Protein AF-A0A1Q7BGZ8-F1 (afdb_monomer_lite)

Foldseek 3Di:
DKWKKFWADPVRHGDWIWMWDQDPVGIFIWTQDLVRDTDTDPVVVVCVVPVPTDIGTDDPVVSVVVSVVSVVVSVVD

Sequence (77 aa):
MTRYYVVSDPDNVPLCLLRRVARPDGL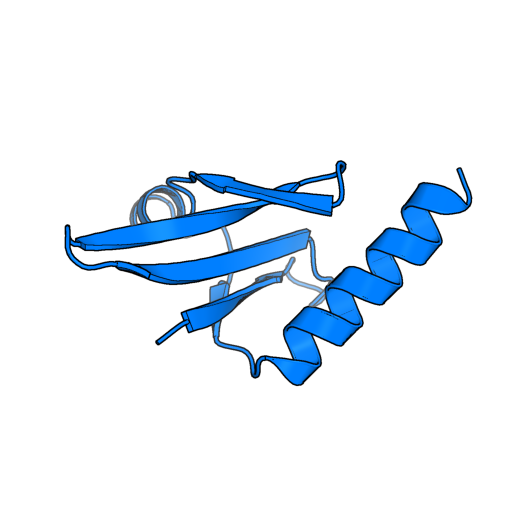VDEALRRDLRWHPTDRFAVNARNGEYEIEEIPAERADAIADRWRAAWLAR

Secondary structure (DSSP, 8-state):
-EEEEEEE-TT--EEEEEEEEEETTEEEEEEE-TTS-EEE--HHHHHHHH--SEEEEE-HHHHHHHHHHHHHHHHT-

Structure (mmCIF, N/CA/C/O backbone):
data_AF-A0A1Q7BGZ8-F1
#
_entry.id   AF-A0A1Q7BGZ8-F1
#
loop_
_atom_site.group_PDB
_atom_site.id
_atom_site.type_symbol
_atom_site.label_atom_id
_atom_site.label_alt_id
_atom_site.label_comp_id
_atom_site.label_asym_id
_atom_site.label_entity_id
_atom_site.label_seq_id
_atom_site.pdbx_PDB_ins_code
_atom_site.Cartn_x
_atom_site.Cartn_y
_atom_site.Cartn_z
_atom_site.occupancy
_atom_site.B_iso_or_equiv
_atom_site.auth_seq_id
_atom_site.auth_comp_id
_atom_site.auth_asym_id
_atom_site.auth_atom_id
_atom_site.pdbx_PDB_model_num
ATOM 1 N N . MET A 1 1 ? -13.798 5.684 3.559 1.00 87.75 1 MET A N 1
ATOM 2 C CA . MET A 1 1 ? -12.832 6.396 2.691 1.00 87.75 1 MET A CA 1
ATOM 3 C C . MET A 1 1 ? -11.547 5.587 2.651 1.00 87.75 1 MET A C 1
ATOM 5 O O . MET A 1 1 ? -11.133 5.111 3.704 1.00 87.75 1 MET A O 1
ATOM 9 N N . THR A 1 2 ? -10.972 5.392 1.465 1.00 95.62 2 THR A N 1
ATOM 10 C CA . THR A 1 2 ? -9.727 4.633 1.270 1.00 95.62 2 THR A CA 1
ATOM 11 C C . THR A 1 2 ? -8.577 5.603 1.051 1.00 95.62 2 THR A C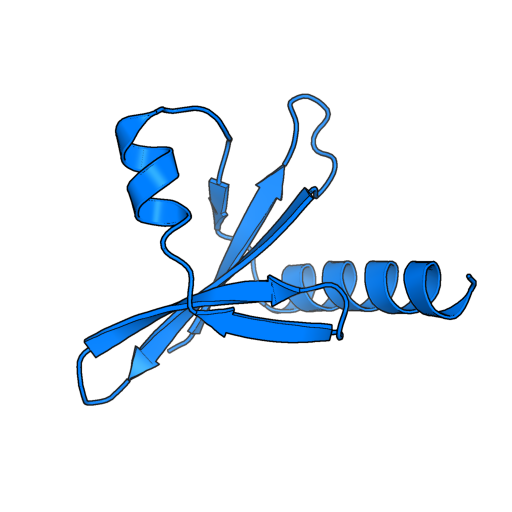 1
ATOM 13 O O . THR A 1 2 ? -8.738 6.566 0.306 1.00 95.62 2 THR A O 1
ATOM 16 N N . ARG A 1 3 ? -7.438 5.356 1.697 1.00 97.81 3 ARG A N 1
ATOM 17 C CA . ARG A 1 3 ? -6.184 6.088 1.470 1.00 97.81 3 ARG A CA 1
ATOM 18 C C . ARG A 1 3 ? -5.141 5.138 0.917 1.00 97.81 3 ARG A C 1
ATOM 20 O O . ARG A 1 3 ? -5.114 3.981 1.337 1.00 97.81 3 ARG A O 1
ATOM 27 N N . TYR A 1 4 ? -4.306 5.618 0.009 1.00 98.19 4 TYR A N 1
ATOM 28 C CA . TYR A 1 4 ? -3.289 4.816 -0.660 1.00 98.19 4 TYR A CA 1
ATOM 29 C C . TYR A 1 4 ? -1.904 5.297 -0.278 1.00 98.19 4 TYR A C 1
ATOM 31 O O . TYR A 1 4 ? -1.690 6.485 -0.057 1.00 98.19 4 TYR A O 1
ATOM 39 N N . TYR A 1 5 ? -0.973 4.359 -0.202 1.00 97.81 5 TYR A N 1
ATOM 40 C CA . TYR A 1 5 ? 0.400 4.635 0.165 1.00 97.81 5 TYR A CA 1
ATOM 41 C C . TYR A 1 5 ? 1.343 3.824 -0.707 1.00 97.81 5 TYR A C 1
ATOM 43 O O . TYR A 1 5 ? 1.018 2.709 -1.130 1.00 97.81 5 TYR A O 1
ATOM 51 N N . VAL A 1 6 ? 2.529 4.366 -0.933 1.00 97.00 6 VAL A N 1
ATOM 52 C CA . VAL A 1 6 ? 3.630 3.651 -1.570 1.00 97.00 6 VAL A CA 1
ATOM 53 C C . VAL A 1 6 ? 4.773 3.506 -0.581 1.00 97.00 6 VAL A C 1
ATOM 55 O O . VAL A 1 6 ? 5.087 4.421 0.175 1.00 97.00 6 VAL A O 1
ATOM 58 N N . VAL A 1 7 ? 5.366 2.320 -0.579 1.00 94.56 7 VAL A N 1
ATOM 59 C CA . VAL A 1 7 ? 6.660 2.065 0.042 1.00 94.56 7 VAL A CA 1
ATOM 60 C C . VAL A 1 7 ? 7.694 2.134 -1.065 1.00 94.56 7 VAL A C 1
ATOM 62 O O . VAL A 1 7 ? 7.572 1.382 -2.039 1.00 94.56 7 VAL A O 1
ATOM 65 N N . SER A 1 8 ? 8.692 2.990 -0.903 1.00 91.94 8 SER A N 1
ATOM 66 C CA . SER A 1 8 ? 9.778 3.156 -1.869 1.00 91.94 8 SER A CA 1
ATOM 67 C C . SER A 1 8 ? 11.123 2.785 -1.247 1.00 91.94 8 SER A C 1
ATOM 69 O O . SER A 1 8 ? 11.280 2.806 -0.025 1.00 91.94 8 SER A O 1
ATOM 71 N N . ASP A 1 9 ? 12.082 2.407 -2.087 1.00 86.94 9 ASP A N 1
ATOM 72 C CA . ASP A 1 9 ? 13.490 2.350 -1.691 1.00 86.94 9 ASP A CA 1
ATOM 73 C C . ASP A 1 9 ? 14.120 3.765 -1.684 1.00 86.94 9 ASP A C 1
ATOM 75 O O . ASP A 1 9 ? 13.454 4.733 -2.070 1.00 86.94 9 ASP A O 1
ATOM 79 N N . PRO A 1 10 ? 15.390 3.919 -1.257 1.00 84.94 10 PRO A N 1
ATOM 80 C CA . PRO A 1 10 ? 16.072 5.216 -1.268 1.00 84.94 10 PRO A CA 1
ATOM 81 C C . PRO A 1 10 ? 16.183 5.889 -2.648 1.00 84.94 10 PRO A C 1
ATOM 83 O O . PRO A 1 10 ? 16.376 7.101 -2.712 1.00 84.94 10 PRO A O 1
ATOM 86 N N . ASP A 1 11 ? 16.030 5.138 -3.743 1.00 87.94 11 ASP A N 1
ATOM 87 C CA . ASP A 1 11 ? 16.059 5.643 -5.120 1.00 87.94 11 ASP A CA 1
ATOM 88 C C . ASP A 1 11 ? 14.648 5.980 -5.651 1.00 87.94 11 ASP A C 1
ATOM 90 O O . ASP A 1 11 ? 14.458 6.223 -6.846 1.00 87.94 11 ASP A O 1
ATOM 94 N N . ASN A 1 12 ? 13.642 6.035 -4.768 1.00 84.75 12 ASN A N 1
ATOM 95 C CA . ASN A 1 12 ? 12.233 6.284 -5.086 1.00 84.75 12 ASN A CA 1
ATOM 96 C C . ASN A 1 12 ? 11.592 5.225 -6.000 1.00 84.75 12 ASN A C 1
ATOM 98 O O . ASN A 1 12 ? 10.602 5.502 -6.688 1.00 84.75 12 ASN A O 1
ATOM 102 N N . VAL A 1 13 ? 12.113 3.996 -6.012 1.00 88.88 13 VAL A N 1
ATOM 103 C CA . VAL A 1 13 ? 11.498 2.889 -6.749 1.00 88.88 13 VAL A CA 1
ATOM 104 C C . VAL A 1 13 ? 10.353 2.304 -5.917 1.00 88.88 13 VAL A C 1
ATOM 106 O O . VAL A 1 13 ? 10.590 1.834 -4.803 1.00 88.88 13 VAL A O 1
ATOM 109 N N . PRO A 1 14 ? 9.108 2.260 -6.439 1.00 91.50 14 PRO A N 1
ATOM 110 C CA . PRO A 1 14 ? 7.990 1.650 -5.727 1.00 91.50 14 PRO A CA 1
ATOM 111 C C . PRO A 1 14 ? 8.234 0.158 -5.467 1.00 91.50 14 PRO A C 1
ATOM 113 O O . PRO A 1 14 ? 8.328 -0.637 -6.406 1.00 91.50 14 PRO A O 1
ATOM 116 N N . LEU A 1 15 ? 8.272 -0.225 -4.193 1.00 90.31 15 LEU A N 1
ATOM 117 C CA . LEU A 1 15 ? 8.451 -1.603 -3.731 1.00 90.31 15 LEU A CA 1
ATOM 118 C C . LEU A 1 15 ? 7.130 -2.267 -3.330 1.00 90.31 15 LEU A C 1
ATOM 120 O O . LEU A 1 15 ? 6.960 -3.476 -3.493 1.00 90.31 15 LEU A O 1
ATOM 124 N N . CYS A 1 16 ? 6.203 -1.498 -2.757 1.00 94.19 16 CYS A N 1
ATOM 125 C CA . CYS A 1 16 ? 4.927 -2.010 -2.263 1.00 94.19 16 CYS A CA 1
ATOM 126 C C . CYS A 1 16 ? 3.843 -0.930 -2.324 1.00 94.19 16 CYS A C 1
ATOM 128 O O . CYS A 1 16 ? 4.112 0.237 -2.058 1.00 94.19 16 CYS A O 1
ATOM 130 N N . LEU A 1 17 ? 2.619 -1.330 -2.669 1.00 97.44 17 LEU A N 1
ATOM 131 C CA . LEU A 1 17 ? 1.435 -0.489 -2.548 1.00 97.44 17 LEU A CA 1
ATOM 132 C C . LEU A 1 17 ? 0.659 -0.941 -1.323 1.00 97.44 17 LEU A C 1
ATOM 134 O O . LEU A 1 17 ? 0.354 -2.128 -1.175 1.00 97.44 17 LEU A O 1
ATOM 138 N N . LEU A 1 18 ? 0.326 0.018 -0.472 1.00 97.81 18 LEU A N 1
ATOM 139 C CA . LEU A 1 18 ? -0.502 -0.179 0.703 1.00 97.81 18 LEU A CA 1
ATOM 140 C C . LEU A 1 18 ? -1.780 0.642 0.560 1.00 97.81 18 LEU A C 1
ATOM 142 O O . LEU A 1 18 ? -1.818 1.662 -0.130 1.00 97.81 18 LEU A O 1
ATOM 146 N N . ARG A 1 19 ? -2.835 0.225 1.247 1.00 98.06 19 ARG A N 1
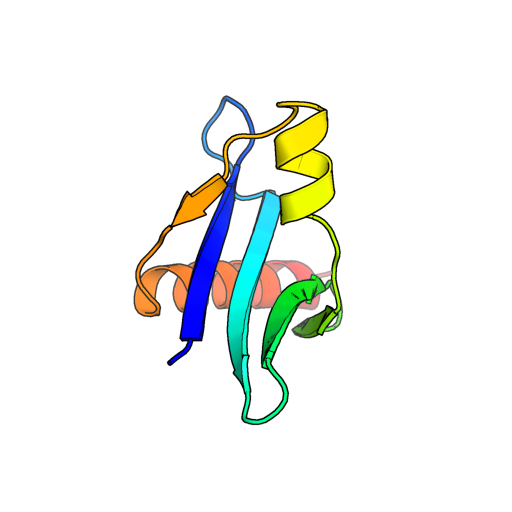ATOM 147 C CA . ARG A 1 19 ? -4.020 1.052 1.437 1.00 98.06 19 ARG A CA 1
ATOM 148 C C . ARG A 1 19 ? -4.574 0.891 2.836 1.00 98.06 19 ARG A C 1
ATOM 150 O O . ARG A 1 19 ? -4.471 -0.176 3.433 1.00 98.06 19 ARG A O 1
ATOM 157 N N . ARG A 1 20 ? -5.209 1.950 3.319 1.00 97.31 20 ARG A N 1
ATOM 158 C CA . ARG A 1 20 ? -5.985 1.956 4.554 1.00 97.31 20 ARG A CA 1
ATOM 159 C C . ARG A 1 20 ? -7.449 2.132 4.204 1.00 97.31 20 ARG A C 1
ATOM 161 O O . ARG A 1 20 ? -7.833 3.143 3.613 1.00 97.31 20 ARG A O 1
ATOM 168 N N . VAL A 1 21 ? -8.261 1.146 4.563 1.00 96.12 21 VAL A N 1
ATOM 169 C CA . VAL A 1 21 ? -9.695 1.112 4.272 1.00 96.12 21 VAL A CA 1
ATOM 170 C C . VAL A 1 21 ? -10.461 1.313 5.571 1.00 96.12 21 VAL A C 1
ATOM 172 O O . VAL A 1 21 ? -10.362 0.501 6.487 1.00 96.12 21 VAL A O 1
ATOM 175 N N . ALA A 1 22 ? -11.248 2.385 5.648 1.00 94.12 22 ALA A N 1
ATOM 176 C CA . ALA A 1 22 ? -12.231 2.533 6.717 1.00 94.12 22 ALA A CA 1
ATOM 177 C C . ALA A 1 22 ? -13.405 1.572 6.482 1.00 94.12 22 ALA A C 1
ATOM 179 O O . ALA A 1 22 ? -14.080 1.664 5.453 1.00 94.12 22 ALA A O 1
ATOM 180 N N . ARG A 1 23 ? -13.640 0.675 7.440 1.00 89.00 23 ARG A N 1
ATOM 181 C CA . ARG A 1 23 ? -14.751 -0.278 7.499 1.00 89.00 23 ARG A CA 1
ATOM 182 C C . ARG A 1 23 ? -15.633 0.015 8.727 1.00 89.00 23 ARG A C 1
ATOM 184 O O . ARG A 1 23 ? -15.194 0.741 9.621 1.00 89.00 23 ARG A O 1
ATOM 191 N N . PRO A 1 24 ? -16.871 -0.511 8.794 1.00 91.19 24 PRO A N 1
ATOM 192 C CA . PRO A 1 24 ? -17.755 -0.292 9.944 1.00 91.19 24 PRO A CA 1
ATOM 193 C C . PRO A 1 24 ? -17.180 -0.779 11.284 1.00 91.19 24 PRO A C 1
ATOM 195 O O . PRO A 1 24 ? -17.490 -0.213 12.325 1.00 91.19 24 PRO A O 1
ATOM 198 N N . ASP A 1 25 ? -16.343 -1.815 11.249 1.00 90.94 25 ASP A N 1
ATOM 199 C CA . ASP A 1 25 ? -15.695 -2.460 12.393 1.00 90.94 25 ASP A CA 1
ATOM 200 C C . ASP A 1 25 ? -14.298 -1.898 12.714 1.00 90.94 25 ASP A C 1
ATOM 202 O O . ASP A 1 25 ? -13.691 -2.292 13.708 1.00 90.94 25 ASP A O 1
ATOM 206 N N . GLY A 1 26 ? -13.786 -0.960 11.909 1.00 90.56 26 GLY A N 1
ATOM 207 C CA . GLY A 1 26 ? -12.498 -0.314 12.148 1.00 90.56 26 GLY A CA 1
ATOM 208 C C . GLY A 1 26 ? -11.714 0.000 10.877 1.00 90.56 26 GLY A C 1
ATOM 209 O O . GLY A 1 26 ? -12.242 0.038 9.768 1.00 90.56 26 GLY A O 1
ATOM 210 N N . LEU A 1 27 ? -10.419 0.263 11.041 1.00 92.94 27 LEU A N 1
ATOM 211 C CA . LEU A 1 27 ? -9.495 0.483 9.930 1.00 92.94 27 LEU A CA 1
ATOM 212 C C . LEU A 1 27 ? -8.766 -0.817 9.612 1.00 92.94 27 LEU A C 1
ATOM 214 O O . LEU A 1 27 ? -8.214 -1.453 10.507 1.00 92.94 27 LEU A O 1
ATOM 218 N N . VAL A 1 28 ? -8.740 -1.179 8.332 1.00 95.31 28 VAL A N 1
ATOM 219 C CA . VAL A 1 28 ? -7.967 -2.320 7.840 1.00 95.31 28 VAL A CA 1
ATOM 220 C C . VAL A 1 28 ? -6.871 -1.808 6.922 1.00 95.31 28 VAL A C 1
ATOM 222 O O . VAL A 1 28 ? -7.142 -1.092 5.955 1.00 95.31 28 VAL A O 1
ATOM 225 N N . ASP A 1 29 ? -5.641 -2.194 7.239 1.00 97.06 29 ASP A N 1
ATOM 226 C CA . ASP A 1 29 ? -4.474 -1.950 6.407 1.00 97.06 29 ASP A CA 1
ATOM 227 C C . ASP A 1 29 ? -4.259 -3.155 5.483 1.00 97.06 29 ASP A C 1
ATOM 229 O O . ASP A 1 29 ? -4.303 -4.314 5.906 1.00 97.06 29 ASP A O 1
ATOM 233 N N . GLU A 1 30 ? -4.047 -2.888 4.198 1.00 98.12 30 GLU A N 1
ATOM 234 C CA . GLU A 1 30 ? -3.901 -3.912 3.167 1.00 98.12 30 GLU A CA 1
ATOM 235 C C . GLU A 1 30 ? -2.698 -3.612 2.268 1.00 98.12 30 GLU A C 1
ATOM 237 O O . GLU A 1 30 ? -2.369 -2.454 2.022 1.00 98.12 30 GLU A O 1
ATOM 242 N N . ALA A 1 31 ? -2.055 -4.657 1.752 1.00 97.38 31 ALA A N 1
ATOM 243 C CA . ALA A 1 31 ? -0.972 -4.579 0.777 1.00 97.38 31 ALA A CA 1
ATOM 244 C C . ALA A 1 31 ? -1.382 -5.251 -0.535 1.00 97.38 31 ALA A C 1
ATOM 246 O O . ALA A 1 31 ? -1.990 -6.327 -0.520 1.00 97.38 31 ALA A O 1
ATOM 247 N N . LEU A 1 32 ? -1.009 -4.650 -1.664 1.00 96.25 32 LEU A N 1
ATOM 248 C CA . LEU A 1 32 ? -1.161 -5.274 -2.974 1.00 96.25 32 LEU A CA 1
ATOM 249 C C . LEU A 1 32 ? -0.087 -6.357 -3.143 1.00 96.25 32 LEU A C 1
ATOM 251 O O . LEU A 1 32 ? 1.108 -6.098 -2.979 1.00 96.25 32 LEU A O 1
ATOM 255 N N . ARG A 1 33 ? -0.506 -7.584 -3.455 1.00 92.38 33 ARG A N 1
ATOM 256 C CA . ARG A 1 33 ? 0.395 -8.730 -3.648 1.00 92.38 33 ARG A CA 1
ATOM 257 C C . ARG A 1 33 ? 0.555 -9.069 -5.134 1.00 92.38 33 ARG A C 1
ATOM 259 O O . ARG A 1 33 ? -0.085 -8.480 -6.002 1.00 92.38 33 ARG A O 1
ATOM 266 N N . ARG A 1 34 ? 1.434 -10.037 -5.428 1.00 88.94 34 ARG A N 1
ATOM 267 C CA . ARG A 1 34 ? 1.745 -10.493 -6.799 1.00 88.94 34 ARG A CA 1
ATOM 268 C C . ARG A 1 34 ? 0.559 -11.088 -7.556 1.00 88.94 34 ARG A C 1
ATOM 270 O O . ARG A 1 34 ? 0.569 -11.104 -8.778 1.00 88.94 34 ARG A O 1
ATOM 277 N N . ASP A 1 35 ? -0.459 -11.546 -6.838 1.00 90.88 35 ASP A N 1
ATOM 278 C CA . ASP A 1 35 ? -1.725 -12.009 -7.408 1.00 90.88 35 ASP A CA 1
ATOM 279 C C . ASP A 1 35 ? -2.660 -10.855 -7.820 1.00 90.88 35 ASP A C 1
ATOM 281 O O . ASP A 1 35 ? -3.804 -11.100 -8.201 1.00 90.88 35 ASP A O 1
ATOM 285 N N . LEU A 1 36 ? -2.184 -9.604 -7.736 1.00 89.25 36 LEU A N 1
ATOM 286 C CA . LEU A 1 36 ? -2.922 -8.374 -8.028 1.00 89.25 36 LEU A CA 1
ATOM 287 C C . LEU A 1 36 ? -4.153 -8.177 -7.132 1.00 89.25 36 LEU A C 1
ATOM 289 O O . LEU A 1 36 ? -5.093 -7.473 -7.506 1.00 89.25 36 LEU A O 1
ATOM 293 N N . ARG A 1 37 ? -4.149 -8.777 -5.936 1.00 94.25 37 ARG A N 1
ATOM 294 C CA . ARG A 1 37 ? -5.197 -8.610 -4.927 1.00 94.25 37 ARG A CA 1
ATOM 295 C C . ARG A 1 37 ? -4.656 -7.901 -3.692 1.00 94.25 37 ARG A C 1
ATOM 297 O O . ARG A 1 37 ? -3.463 -7.938 -3.390 1.00 94.25 37 ARG A O 1
ATOM 304 N N . TRP A 1 38 ? -5.564 -7.236 -2.987 1.00 96.31 38 TRP A N 1
ATOM 305 C CA . TRP A 1 38 ? -5.292 -6.596 -1.707 1.00 96.31 38 TRP A CA 1
ATOM 306 C C . TRP A 1 38 ? -5.463 -7.609 -0.580 1.00 96.31 38 TRP A C 1
ATOM 308 O O . TRP A 1 38 ? -6.492 -8.277 -0.501 1.00 96.31 38 TRP A O 1
ATOM 318 N N . HIS A 1 39 ? -4.462 -7.708 0.290 1.00 96.81 39 HIS A N 1
ATOM 319 C CA . HIS A 1 39 ? -4.452 -8.636 1.422 1.00 96.81 39 HIS A CA 1
ATOM 320 C C . HIS A 1 39 ? -4.160 -7.892 2.723 1.00 96.81 39 HIS A C 1
ATOM 322 O O . HIS A 1 39 ? -3.340 -6.973 2.687 1.00 96.81 39 HIS A O 1
ATOM 328 N N . PRO A 1 40 ? -4.749 -8.296 3.866 1.00 96.19 40 PRO A N 1
ATOM 329 C CA . PRO A 1 40 ? -4.436 -7.706 5.165 1.00 96.19 40 PRO A CA 1
ATOM 330 C C . PRO A 1 40 ? -2.930 -7.660 5.448 1.00 96.19 40 PRO A C 1
ATOM 332 O O . PRO A 1 40 ? -2.177 -8.566 5.073 1.00 96.19 40 PRO A O 1
ATOM 335 N N . THR A 1 41 ? -2.481 -6.596 6.109 1.00 95.81 41 THR A N 1
ATOM 336 C CA . THR A 1 41 ? -1.071 -6.412 6.460 1.00 95.81 41 THR A CA 1
ATOM 337 C C . THR A 1 41 ? -0.897 -5.608 7.743 1.00 95.81 41 THR A C 1
ATOM 339 O O . THR A 1 41 ? -1.732 -4.787 8.103 1.00 95.81 41 THR A O 1
ATOM 342 N N . ASP A 1 42 ? 0.236 -5.811 8.404 1.00 94.19 42 ASP A N 1
ATOM 343 C CA . ASP A 1 42 ? 0.726 -5.058 9.557 1.00 94.19 42 ASP A CA 1
ATOM 344 C C . ASP A 1 42 ? 1.873 -4.093 9.188 1.00 94.19 42 ASP A C 1
ATOM 346 O O . ASP A 1 42 ? 2.529 -3.533 10.069 1.00 94.19 42 ASP A O 1
ATOM 350 N N . ARG A 1 43 ? 2.126 -3.869 7.887 1.00 92.00 43 ARG A N 1
ATOM 351 C CA . ARG A 1 43 ? 3.306 -3.142 7.381 1.00 92.00 43 ARG A CA 1
ATOM 352 C C . ARG A 1 43 ? 3.476 -1.747 7.990 1.00 92.00 43 ARG A C 1
ATOM 354 O O . ARG A 1 43 ? 4.603 -1.368 8.290 1.00 92.00 43 ARG A O 1
ATOM 361 N N . PHE A 1 44 ? 2.388 -1.008 8.222 1.00 92.94 44 PHE A N 1
ATOM 362 C CA . PHE A 1 44 ? 2.448 0.297 8.892 1.00 92.94 44 PHE A CA 1
ATOM 363 C C . PHE A 1 44 ? 2.955 0.186 10.331 1.00 92.94 44 PHE A C 1
ATOM 365 O O . PHE A 1 44 ? 3.811 0.966 10.740 1.00 92.94 44 PHE A O 1
ATOM 372 N N . ALA A 1 45 ? 2.455 -0.791 11.093 1.00 92.12 45 ALA A N 1
ATOM 373 C CA . ALA A 1 45 ? 2.853 -1.003 12.481 1.00 92.12 45 ALA A CA 1
ATOM 374 C C . ALA A 1 45 ? 4.312 -1.469 12.581 1.00 92.12 45 ALA A C 1
ATOM 376 O O . ALA A 1 45 ? 5.047 -1.002 13.450 1.00 92.12 45 ALA A O 1
ATOM 377 N N . VAL A 1 46 ? 4.746 -2.347 11.672 1.00 90.56 46 VAL A N 1
ATOM 378 C CA . VAL A 1 46 ? 6.149 -2.778 11.573 1.00 90.56 46 VAL A CA 1
ATOM 379 C C . VAL A 1 46 ? 7.054 -1.595 11.224 1.00 90.56 46 VAL A C 1
ATOM 381 O O . VAL A 1 46 ? 8.063 -1.382 11.893 1.00 90.56 46 VAL A O 1
ATOM 384 N N . ASN A 1 47 ? 6.676 -0.778 10.236 1.00 89.69 47 ASN A N 1
ATOM 385 C CA . ASN A 1 47 ? 7.484 0.371 9.836 1.00 89.69 47 ASN A CA 1
ATOM 386 C C . ASN A 1 47 ? 7.565 1.444 10.928 1.00 89.69 47 ASN A C 1
ATOM 388 O O . ASN A 1 47 ? 8.633 1.991 11.158 1.00 89.69 47 ASN A O 1
ATOM 392 N N . ALA A 1 48 ? 6.474 1.702 11.654 1.00 89.69 48 ALA A N 1
ATOM 393 C CA . ALA A 1 48 ? 6.478 2.637 12.779 1.00 89.69 48 ALA A CA 1
ATOM 394 C C . ALA A 1 48 ? 7.418 2.205 13.921 1.00 89.69 48 ALA A C 1
ATOM 396 O O . ALA A 1 48 ? 7.918 3.053 14.653 1.00 89.69 48 ALA A O 1
ATOM 397 N N . 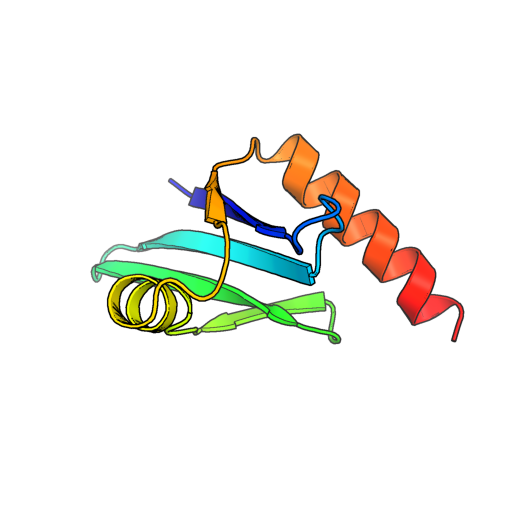ARG A 1 49 ? 7.655 0.895 14.082 1.00 91.19 49 ARG A N 1
ATOM 398 C CA . ARG A 1 49 ? 8.579 0.352 15.091 1.00 91.19 49 ARG A CA 1
ATOM 399 C C . ARG A 1 49 ? 10.038 0.395 14.642 1.00 91.19 49 ARG A C 1
ATOM 401 O O . ARG A 1 49 ? 10.902 0.666 15.467 1.00 91.19 49 ARG A O 1
ATOM 408 N N . ASN A 1 50 ? 10.298 0.114 13.366 1.00 88.69 50 ASN A N 1
ATOM 409 C CA . ASN A 1 50 ? 11.656 -0.122 12.868 1.00 88.69 50 ASN A CA 1
ATOM 410 C C . ASN A 1 50 ? 12.241 1.054 12.071 1.00 88.69 50 ASN A C 1
ATOM 412 O O . ASN A 1 50 ? 13.457 1.147 11.954 1.00 88.69 50 ASN A O 1
ATOM 416 N N . GLY A 1 51 ? 11.401 1.924 11.501 1.00 82.88 51 GLY A N 1
ATOM 417 C CA . GLY A 1 51 ? 11.826 3.036 10.642 1.00 82.88 51 GLY A CA 1
ATOM 418 C C . GLY A 1 51 ? 12.547 2.594 9.365 1.00 82.88 51 GLY A C 1
ATOM 419 O O . GLY A 1 51 ? 13.402 3.318 8.871 1.00 82.88 51 GLY A O 1
ATOM 420 N N . GLU A 1 52 ? 12.256 1.390 8.867 1.00 75.31 52 GLU A N 1
ATOM 421 C CA . GLU A 1 52 ? 13.040 0.735 7.810 1.00 75.31 52 GLU A CA 1
ATOM 422 C C . GLU A 1 52 ? 12.758 1.306 6.409 1.00 75.31 52 GLU A C 1
ATOM 424 O O . GLU A 1 52 ? 13.629 1.259 5.545 1.00 75.31 52 GLU A O 1
ATOM 429 N N . TYR A 1 53 ? 11.561 1.857 6.179 1.00 80.50 53 TYR A N 1
ATOM 430 C CA . TYR A 1 53 ? 11.140 2.360 4.873 1.00 80.50 53 TYR A CA 1
ATOM 431 C C . TYR A 1 53 ? 10.451 3.719 4.958 1.00 80.50 53 TYR A C 1
ATOM 433 O O . TYR A 1 53 ? 9.757 4.037 5.930 1.00 80.50 53 TYR A O 1
ATOM 441 N N . GLU A 1 54 ? 10.550 4.477 3.868 1.00 87.44 54 GLU A N 1
ATOM 442 C CA . GLU A 1 54 ? 9.679 5.618 3.628 1.00 87.44 54 GLU A CA 1
ATOM 443 C C . GLU A 1 54 ? 8.309 5.126 3.142 1.00 87.44 54 GLU A C 1
ATOM 445 O O . GLU A 1 54 ? 8.206 4.297 2.232 1.00 87.44 54 GLU A O 1
ATOM 450 N N . ILE A 1 55 ? 7.250 5.613 3.792 1.00 94.00 55 ILE A N 1
ATOM 451 C CA . ILE A 1 55 ? 5.861 5.346 3.415 1.00 94.00 55 ILE A CA 1
ATOM 452 C C . ILE A 1 55 ? 5.197 6.686 3.113 1.00 94.00 55 ILE A C 1
ATOM 454 O O . ILE A 1 55 ? 4.932 7.469 4.025 1.00 94.00 55 ILE A O 1
ATOM 458 N N . GLU A 1 56 ? 4.910 6.925 1.838 1.00 95.56 56 GLU A N 1
ATOM 459 C CA . GLU A 1 56 ? 4.308 8.163 1.334 1.00 95.56 56 GLU A CA 1
ATOM 460 C C . GLU A 1 56 ? 2.812 7.937 1.071 1.00 95.56 56 GLU A C 1
ATOM 462 O O . GLU A 1 56 ? 2.442 6.948 0.435 1.00 95.56 56 GLU A O 1
ATOM 467 N N . GLU A 1 57 ? 1.940 8.842 1.535 1.00 97.38 57 GLU A N 1
ATOM 468 C CA . GLU A 1 57 ? 0.532 8.868 1.106 1.00 97.38 57 GLU A CA 1
ATOM 469 C C . GLU A 1 57 ? 0.442 9.414 -0.321 1.00 97.38 57 GLU A C 1
ATOM 471 O O . GLU A 1 57 ? 0.982 10.477 -0.618 1.00 97.38 57 GLU A O 1
ATOM 476 N N . ILE A 1 58 ? -0.263 8.705 -1.202 1.00 97.75 58 ILE A N 1
ATOM 477 C CA . ILE A 1 58 ? -0.382 9.062 -2.617 1.00 97.75 58 ILE A CA 1
ATOM 478 C C . ILE A 1 58 ? -1.848 9.170 -3.060 1.00 97.75 58 ILE A C 1
ATOM 480 O O . ILE A 1 58 ? -2.718 8.493 -2.500 1.00 97.75 58 ILE A O 1
ATOM 484 N N . PRO A 1 59 ? -2.140 9.974 -4.102 1.00 97.56 59 PRO A N 1
ATOM 485 C CA . PRO A 1 59 ? -3.452 9.979 -4.742 1.00 97.56 59 PRO A CA 1
ATOM 486 C C . PRO A 1 59 ? -3.820 8.603 -5.310 1.00 97.56 59 PRO A C 1
ATOM 488 O O . PRO A 1 59 ? -2.943 7.818 -5.690 1.00 97.56 59 PRO A O 1
ATOM 491 N N . ALA A 1 60 ? -5.122 8.328 -5.416 1.00 96.94 60 ALA A N 1
ATOM 492 C CA . ALA A 1 60 ? -5.630 7.062 -5.944 1.00 96.94 60 ALA A CA 1
ATOM 493 C C . ALA A 1 60 ? -5.145 6.808 -7.381 1.00 96.94 60 ALA A C 1
ATOM 495 O O . ALA A 1 60 ? -4.702 5.710 -7.698 1.00 96.94 60 ALA A O 1
ATOM 496 N N . GLU A 1 61 ? -5.108 7.853 -8.207 1.00 97.19 61 GLU A N 1
ATOM 497 C CA . GLU A 1 61 ? -4.672 7.797 -9.603 1.00 97.19 61 GLU A CA 1
ATOM 498 C C . GLU A 1 61 ? -3.209 7.344 -9.724 1.00 97.19 61 GLU A C 1
ATOM 500 O O . GLU A 1 61 ? -2.845 6.596 -10.633 1.00 97.19 61 GLU A O 1
ATOM 505 N N . ARG A 1 62 ? -2.354 7.761 -8.779 1.00 96.88 62 ARG A N 1
ATOM 506 C CA . ARG A 1 62 ? -0.946 7.339 -8.730 1.00 96.88 62 ARG A CA 1
ATOM 507 C C . ARG A 1 62 ? -0.822 5.879 -8.293 1.00 96.88 62 ARG A C 1
ATOM 509 O O . ARG A 1 62 ? 0.032 5.168 -8.821 1.00 96.88 62 ARG A O 1
ATOM 516 N N . ALA A 1 63 ? -1.661 5.425 -7.362 1.00 96.88 63 ALA A N 1
ATOM 517 C CA . ALA A 1 63 ? -1.686 4.028 -6.936 1.00 96.88 63 ALA A CA 1
ATOM 518 C C . ALA A 1 63 ? -2.122 3.102 -8.083 1.00 96.88 63 ALA A C 1
ATOM 520 O O . ALA A 1 63 ? -1.476 2.078 -8.318 1.00 96.88 63 ALA A O 1
ATOM 521 N N . ASP A 1 64 ? -3.147 3.502 -8.837 1.00 95.81 64 ASP A N 1
ATOM 522 C CA . ASP A 1 64 ? -3.636 2.764 -10.004 1.00 95.81 64 ASP A CA 1
ATOM 523 C C . ASP A 1 64 ? -2.559 2.659 -11.093 1.00 95.81 64 ASP A C 1
ATOM 525 O O . ASP A 1 64 ? -2.269 1.562 -11.573 1.00 95.81 64 ASP A O 1
ATOM 529 N N . ALA A 1 65 ? -1.866 3.761 -11.405 1.00 95.88 65 ALA A N 1
ATOM 530 C CA . ALA A 1 65 ? -0.775 3.759 -12.382 1.00 95.88 65 ALA A CA 1
ATOM 531 C C . ALA A 1 65 ? 0.382 2.813 -11.996 1.00 95.88 65 ALA A C 1
ATOM 533 O O . ALA A 1 65 ? 0.947 2.123 -12.851 1.00 95.88 65 ALA A O 1
ATOM 534 N N . ILE A 1 66 ? 0.738 2.748 -10.706 1.00 95.00 66 ILE A N 1
ATOM 535 C CA . ILE A 1 66 ? 1.759 1.813 -10.206 1.00 95.00 66 ILE A CA 1
ATOM 536 C C . ILE A 1 66 ? 1.265 0.365 -10.332 1.00 95.00 66 ILE A C 1
ATOM 538 O O . ILE A 1 66 ? 2.006 -0.496 -10.816 1.00 95.00 66 ILE A O 1
ATOM 542 N N . ALA A 1 67 ? 0.017 0.093 -9.941 1.00 94.50 67 ALA A N 1
ATOM 543 C CA . ALA A 1 67 ? -0.572 -1.239 -10.024 1.00 94.50 67 ALA A CA 1
ATOM 544 C C . ALA A 1 67 ? -0.649 -1.747 -11.475 1.00 94.50 67 ALA A C 1
ATOM 546 O O . ALA A 1 67 ? -0.315 -2.906 -11.738 1.00 94.50 67 ALA A O 1
ATOM 547 N N . ASP A 1 68 ? -1.017 -0.887 -12.426 1.00 94.44 68 ASP A N 1
ATOM 548 C CA . ASP A 1 68 ? -1.065 -1.225 -13.850 1.00 94.44 68 ASP A CA 1
ATOM 549 C C . ASP A 1 68 ? 0.330 -1.514 -14.422 1.00 94.44 68 ASP A C 1
ATOM 551 O O . ASP A 1 68 ? 0.510 -2.500 -15.146 1.00 94.44 68 ASP A O 1
ATOM 555 N N . ARG A 1 69 ? 1.350 -0.730 -14.038 1.00 92.62 69 ARG A N 1
ATOM 556 C CA . ARG A 1 69 ? 2.749 -1.000 -14.413 1.00 92.62 69 ARG A CA 1
ATOM 557 C C . ARG A 1 69 ? 3.210 -2.372 -13.915 1.00 92.62 69 ARG A C 1
ATOM 559 O O . ARG A 1 69 ? 3.858 -3.109 -14.660 1.00 92.62 69 ARG A O 1
ATOM 566 N N . TRP A 1 70 ? 2.893 -2.730 -12.670 1.00 92.94 70 TRP A N 1
ATOM 567 C CA . TRP A 1 70 ? 3.244 -4.043 -12.119 1.00 92.94 70 TRP A CA 1
ATOM 568 C C . TRP A 1 70 ? 2.474 -5.177 -12.777 1.00 92.94 70 TRP A C 1
ATOM 570 O O . TRP A 1 70 ? 3.079 -6.197 -13.101 1.00 92.94 70 TRP A O 1
ATOM 580 N N . ARG A 1 71 ? 1.176 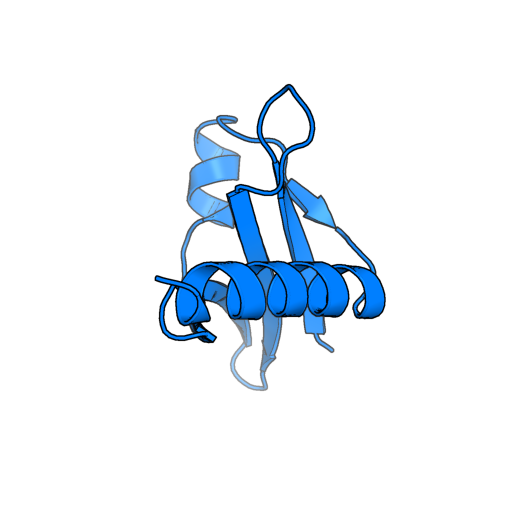-4.991 -13.045 1.00 89.81 71 ARG A N 1
ATOM 581 C CA . ARG A 1 71 ? 0.371 -5.948 -13.813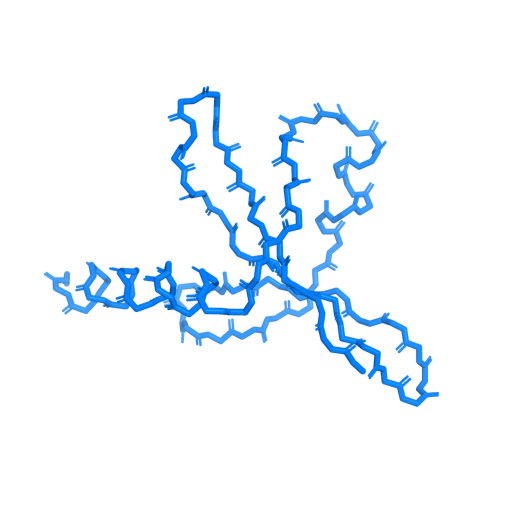 1.00 89.81 71 ARG A CA 1
ATOM 582 C C . ARG A 1 71 ? 1.027 -6.244 -15.160 1.00 89.81 71 ARG A C 1
ATOM 584 O O . ARG A 1 71 ? 1.221 -7.412 -15.480 1.00 89.81 71 ARG A O 1
ATOM 591 N N . ALA A 1 72 ? 1.411 -5.214 -15.914 1.00 89.69 72 ALA A N 1
ATOM 592 C CA . ALA A 1 72 ? 2.083 -5.388 -17.201 1.00 89.69 72 ALA A CA 1
ATOM 593 C C . ALA A 1 72 ? 3.408 -6.159 -17.065 1.00 89.69 72 ALA A C 1
ATOM 595 O O . ALA A 1 72 ? 3.667 -7.084 -17.830 1.00 89.69 72 ALA A O 1
ATOM 596 N N . ALA A 1 73 ? 4.222 -5.831 -16.057 1.00 87.06 73 ALA A N 1
ATOM 597 C CA . ALA A 1 73 ? 5.508 -6.489 -15.827 1.00 87.06 73 ALA A CA 1
ATOM 598 C C . ALA A 1 73 ? 5.384 -7.950 -15.355 1.00 87.06 73 ALA A C 1
ATOM 600 O O . ALA A 1 73 ? 6.232 -8.776 -15.688 1.00 87.06 73 ALA A O 1
ATOM 601 N N . TRP A 1 74 ? 4.362 -8.280 -14.561 1.00 84.25 74 TRP A N 1
ATOM 602 C CA . TRP A 1 74 ? 4.154 -9.635 -14.042 1.00 84.25 74 TRP A CA 1
ATOM 603 C C . TRP A 1 74 ? 3.457 -10.556 -15.036 1.00 84.25 74 TRP A C 1
ATOM 605 O O . TRP A 1 74 ? 3.755 -11.742 -15.035 1.00 84.25 74 TRP A O 1
ATOM 615 N N . LEU A 1 75 ? 2.575 -10.027 -15.888 1.00 77.94 75 LEU A N 1
ATOM 616 C CA . LEU A 1 75 ? 1.952 -10.795 -16.971 1.00 77.94 75 LEU A CA 1
ATOM 617 C C . LEU A 1 75 ? 2.899 -11.043 -18.154 1.00 77.94 75 LEU A C 1
ATOM 619 O O . LEU A 1 75 ? 2.660 -11.951 -18.940 1.00 77.94 75 LEU A O 1
ATOM 623 N N . ALA A 1 76 ? 3.956 -10.240 -18.298 1.00 75.06 76 ALA A N 1
ATOM 624 C CA . ALA A 1 76 ? 4.989 -10.429 -19.316 1.00 75.06 76 ALA A CA 1
ATOM 625 C C . ALA A 1 76 ? 6.054 -11.484 -18.937 1.00 75.06 76 ALA A C 1
ATOM 627 O O . ALA A 1 76 ? 7.025 -11.651 -19.676 1.00 75.06 76 ALA A O 1
ATOM 628 N N . ARG A 1 77 ? 5.911 -12.152 -17.784 1.00 58.34 77 ARG A N 1
ATOM 629 C CA . ARG A 1 77 ? 6.787 -13.237 -17.307 1.00 58.34 77 ARG A CA 1
ATOM 630 C C . ARG A 1 77 ? 6.085 -14.578 -17.412 1.00 58.34 77 ARG A C 1
ATOM 632 O O . ARG A 1 77 ? 6.819 -15.562 -17.639 1.00 58.34 77 ARG A O 1
#

Radius of gyration: 12.67 Å; chains: 1; bounding box: 34×23×34 Å

pLDDT: mean 91.83, std 6.47, range [58.34, 98.19]